Protein AF-A0A395HVF3-F1 (afdb_monomer_lite)

Radius of gyration: 16.14 Å; chains: 1; bounding box: 37×46×27 Å

Organism: Aspergillus homomorphus (strain CBS 101889) (NCBI:txid1450537)

Foldseek 3Di:
DPVVVVVVVVVVVVVPPDPCDVVLLVCLVPHLPGPPPQVSSQVSQFVNQVVVPPPRNGDGHDPPD

Secondary structure (DSSP, 8-state):
--SHHHHHHHHHHHHT-----HHHHHHHHH-S--TTHHHHHHHHHHHHHHHT-TT----------

Sequence (65 aa):
MKLSAIIALCSLVVASAVPLTSKVLAAAQNSCQTPGGNQIANLACRNTCIAQGGGWTGGFCDDQE

pLDDT: mean 70.03, std 11.94, range [45.66, 87.12]

Structure (mmCIF, N/CA/C/O backbone):
data_AF-A0A395HVF3-F1
#
_entry.id   AF-A0A395HVF3-F1
#
loop_
_atom_site.group_PDB
_atom_site.id
_atom_site.type_symbol
_atom_site.label_atom_id
_atom_site.label_alt_id
_atom_site.label_comp_id
_atom_site.label_asym_id
_atom_site.label_entity_id
_atom_site.label_seq_id
_atom_site.pdbx_PDB_ins_code
_atom_site.Cartn_x
_atom_site.Cartn_y
_atom_site.Cartn_z
_atom_site.occupancy
_atom_site.B_iso_or_equiv
_atom_site.auth_seq_id
_atom_site.aut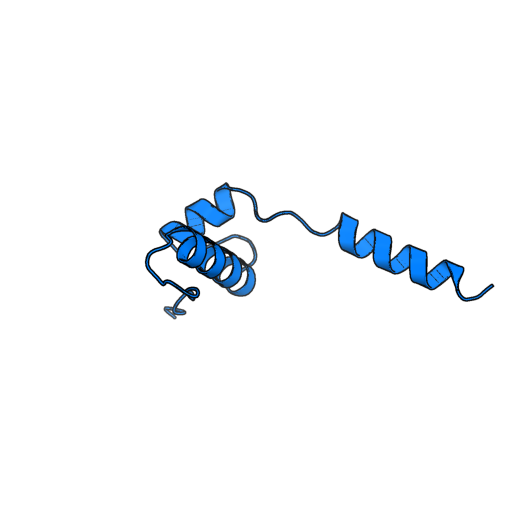h_comp_id
_atom_site.auth_asym_id
_atom_site.auth_atom_id
_atom_site.pdbx_PDB_model_num
ATOM 1 N N . MET A 1 1 ? 19.206 -34.729 7.167 1.00 50.22 1 MET A N 1
ATOM 2 C CA . MET A 1 1 ? 19.752 -33.355 7.060 1.00 50.22 1 MET A CA 1
ATOM 3 C C . MET A 1 1 ? 19.310 -32.724 5.734 1.00 50.22 1 MET A C 1
ATOM 5 O O . MET A 1 1 ? 20.096 -32.656 4.809 1.00 50.22 1 MET A O 1
ATOM 9 N N . LYS A 1 2 ? 18.031 -32.364 5.569 1.00 52.84 2 LYS A N 1
ATOM 10 C CA . LYS A 1 2 ? 17.518 -31.717 4.333 1.00 52.84 2 LYS A CA 1
ATOM 11 C C . LYS A 1 2 ? 16.359 -30.751 4.627 1.00 52.84 2 LYS A C 1
ATOM 13 O O . LYS A 1 2 ? 16.233 -29.747 3.946 1.00 52.84 2 LYS A O 1
ATOM 18 N N . LEU A 1 3 ? 15.592 -30.988 5.701 1.00 54.31 3 LEU A N 1
ATOM 19 C CA . LEU A 1 3 ? 14.525 -30.081 6.147 1.00 54.31 3 LEU A CA 1
ATOM 20 C C . LEU A 1 3 ? 15.031 -28.793 6.825 1.00 54.31 3 LEU A C 1
ATOM 22 O O . LEU A 1 3 ? 14.400 -27.752 6.684 1.00 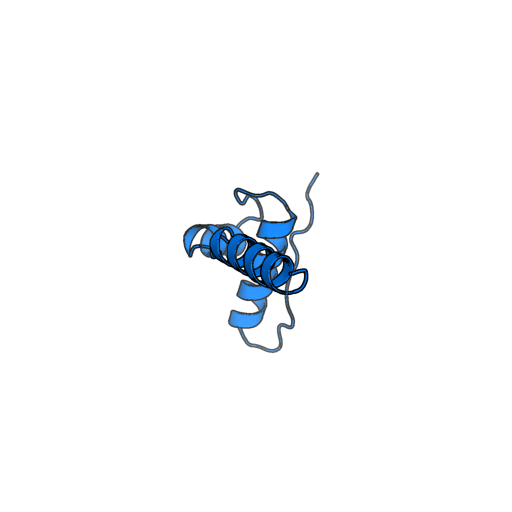54.31 3 LEU A O 1
ATOM 26 N N . SER A 1 4 ? 16.180 -28.821 7.512 1.00 54.28 4 SER A N 1
ATOM 27 C CA . SER A 1 4 ? 16.689 -27.650 8.252 1.00 54.28 4 SER A CA 1
ATOM 28 C C . SER A 1 4 ? 17.097 -26.473 7.359 1.00 54.28 4 SER A C 1
ATOM 30 O O . SER A 1 4 ? 17.054 -25.333 7.806 1.00 54.28 4 SER A O 1
ATOM 32 N N . ALA A 1 5 ? 17.460 -26.723 6.096 1.00 56.09 5 ALA A N 1
ATOM 33 C CA . ALA A 1 5 ? 17.870 -25.667 5.168 1.00 56.09 5 ALA A CA 1
ATOM 34 C C . ALA A 1 5 ? 16.683 -24.832 4.651 1.00 56.09 5 ALA A C 1
ATOM 36 O O . ALA A 1 5 ? 16.832 -23.640 4.404 1.00 56.09 5 ALA A O 1
ATOM 37 N N . ILE A 1 6 ? 15.495 -25.435 4.528 1.00 58.53 6 ILE A N 1
ATOM 38 C CA . ILE A 1 6 ? 14.298 -24.762 3.999 1.00 58.53 6 ILE A CA 1
ATOM 39 C C . ILE A 1 6 ? 13.757 -23.749 5.017 1.00 58.53 6 ILE A C 1
ATOM 41 O O . ILE A 1 6 ? 13.407 -22.630 4.653 1.00 58.53 6 ILE A O 1
ATOM 45 N N . ILE A 1 7 ? 13.764 -24.108 6.305 1.00 59.09 7 ILE A N 1
ATOM 46 C CA . ILE A 1 7 ? 13.302 -23.228 7.390 1.00 59.09 7 ILE A CA 1
ATOM 47 C C . ILE A 1 7 ? 14.184 -21.972 7.486 1.00 59.09 7 ILE A C 1
ATOM 49 O O . ILE A 1 7 ? 13.677 -20.875 7.703 1.00 59.09 7 ILE A O 1
ATOM 53 N N . ALA A 1 8 ? 15.495 -22.111 7.271 1.00 58.44 8 ALA A N 1
ATOM 54 C CA . ALA A 1 8 ? 16.425 -20.985 7.322 1.00 58.44 8 ALA A CA 1
ATOM 55 C C . ALA A 1 8 ? 16.184 -19.961 6.196 1.00 58.44 8 ALA A C 1
ATOM 57 O O . ALA A 1 8 ? 16.266 -18.759 6.438 1.00 58.44 8 ALA A O 1
ATOM 58 N N . LEU A 1 9 ? 15.840 -20.415 4.985 1.00 57.16 9 LEU A N 1
ATOM 59 C CA . LEU A 1 9 ? 15.591 -19.537 3.835 1.00 57.16 9 LEU A CA 1
ATOM 60 C C . LEU A 1 9 ? 14.328 -18.681 4.015 1.00 57.16 9 LEU A C 1
ATOM 62 O O . LEU A 1 9 ? 14.352 -17.493 3.704 1.00 57.16 9 LEU A O 1
ATOM 66 N N . CYS A 1 10 ? 13.248 -19.244 4.565 1.00 56.97 10 CYS A N 1
ATOM 67 C CA . CYS A 1 10 ? 12.017 -18.487 4.812 1.00 56.97 10 CYS A CA 1
ATOM 68 C C . CYS A 1 10 ? 12.216 -17.368 5.847 1.00 56.97 10 CYS A C 1
ATOM 70 O O . CYS A 1 10 ? 11.668 -16.279 5.684 1.00 56.97 10 CYS A O 1
ATOM 72 N N . SER A 1 11 ? 13.037 -17.598 6.874 1.00 57.28 11 SER A N 1
ATOM 73 C CA . SER A 1 11 ? 13.306 -16.603 7.918 1.00 57.28 11 SER A CA 1
ATOM 74 C C . SER A 1 11 ? 14.086 -15.384 7.409 1.00 57.28 11 SER A C 1
ATOM 76 O O . SER A 1 11 ? 13.850 -14.274 7.883 1.00 57.28 11 SER A O 1
ATOM 78 N N . LEU A 1 12 ? 14.978 -15.553 6.423 1.00 54.53 12 LEU A N 1
ATOM 79 C CA . LEU A 1 12 ? 15.715 -14.428 5.829 1.00 54.53 12 LEU A CA 1
ATOM 80 C C . LEU A 1 12 ? 14.817 -13.515 4.982 1.00 54.53 12 LEU A C 1
ATOM 82 O O . LEU A 1 12 ? 15.018 -12.304 4.977 1.00 54.53 12 LEU A O 1
ATOM 86 N N . VAL A 1 13 ? 13.824 -14.079 4.288 1.00 57.19 13 VAL A N 1
ATOM 87 C CA . VAL A 1 13 ? 12.909 -13.313 3.421 1.00 57.19 13 VAL A CA 1
ATOM 88 C C . VAL A 1 13 ? 11.974 -12.421 4.241 1.00 57.19 13 VAL A C 1
ATOM 90 O O . VAL A 1 13 ? 11.679 -11.300 3.841 1.00 57.19 13 VAL A O 1
ATOM 93 N N . VAL A 1 14 ? 11.538 -12.879 5.418 1.00 58.00 14 VAL A N 1
ATOM 94 C CA . VAL A 1 14 ? 10.708 -12.055 6.315 1.00 58.00 14 VAL A CA 1
ATOM 95 C C . VAL A 1 14 ? 11.533 -10.931 6.953 1.00 58.00 14 VAL A C 1
ATOM 97 O O . VAL A 1 14 ? 11.017 -9.838 7.163 1.00 58.00 14 VAL A O 1
ATOM 100 N N . ALA A 1 15 ? 12.824 -11.160 7.213 1.00 56.59 15 ALA A N 1
ATOM 101 C CA . ALA A 1 15 ? 13.713 -10.155 7.796 1.00 56.59 15 ALA A CA 1
ATOM 102 C C . ALA A 1 15 ? 14.114 -9.033 6.816 1.00 56.59 15 ALA A C 1
ATOM 104 O O . ALA A 1 15 ? 14.468 -7.942 7.259 1.00 56.59 15 ALA A O 1
ATOM 105 N N . SER A 1 16 ? 14.052 -9.271 5.500 1.00 54.38 16 SER A N 1
ATOM 106 C CA . SER A 1 16 ? 14.316 -8.256 4.467 1.00 54.38 16 SER A CA 1
ATOM 107 C C . SER A 1 16 ? 13.062 -7.515 3.991 1.00 54.38 16 SER A C 1
ATOM 109 O O . SER A 1 16 ? 13.162 -6.593 3.178 1.00 54.38 16 SER A O 1
ATOM 111 N N . ALA A 1 17 ? 11.883 -7.880 4.503 1.00 54.72 17 ALA A N 1
ATOM 112 C CA . ALA A 1 17 ? 10.646 -7.175 4.215 1.00 54.72 17 ALA A CA 1
ATOM 113 C C . ALA A 1 17 ? 10.645 -5.822 4.944 1.00 54.72 17 ALA A C 1
ATOM 115 O O . ALA A 1 17 ? 10.342 -5.729 6.133 1.00 54.72 17 ALA A O 1
ATOM 116 N N . VAL A 1 18 ? 11.002 -4.755 4.227 1.00 59.78 18 VAL A N 1
ATOM 117 C CA . VAL A 1 18 ? 10.899 -3.390 4.752 1.00 59.78 18 VAL A CA 1
ATOM 118 C C . VAL A 1 18 ? 9.412 -3.039 4.852 1.00 59.78 18 VAL A C 1
ATOM 120 O O . VAL A 1 18 ? 8.724 -3.051 3.827 1.00 59.78 18 VAL A O 1
ATOM 123 N N . PRO A 1 19 ? 8.880 -2.733 6.050 1.00 58.72 19 PRO A N 1
ATOM 124 C CA . PRO A 1 19 ? 7.490 -2.324 6.176 1.00 58.72 19 PRO A CA 1
ATOM 125 C C . PRO A 1 19 ? 7.268 -1.060 5.345 1.00 58.72 19 PRO A C 1
ATOM 127 O O . PRO A 1 19 ? 8.106 -0.154 5.348 1.00 58.72 19 PRO A O 1
ATOM 130 N N . LEU A 1 20 ? 6.133 -0.985 4.643 1.00 60.50 20 LEU A N 1
ATOM 131 C CA . LEU A 1 20 ? 5.717 0.249 3.981 1.00 60.50 20 LEU A CA 1
ATOM 132 C C . LEU A 1 20 ? 5.604 1.334 5.058 1.00 60.50 20 LEU A C 1
ATOM 134 O O . LEU A 1 20 ? 4.678 1.343 5.865 1.00 60.50 20 LEU A O 1
ATOM 138 N N . THR A 1 21 ? 6.603 2.212 5.115 1.00 65.44 21 THR A N 1
ATOM 139 C CA . THR A 1 21 ? 6.661 3.269 6.124 1.00 65.44 21 THR A CA 1
ATOM 140 C C . THR A 1 21 ? 5.571 4.304 5.864 1.00 65.44 21 THR A C 1
ATOM 142 O O . THR A 1 21 ? 5.163 4.527 4.723 1.00 65.44 21 THR A O 1
ATOM 145 N N . SER A 1 22 ? 5.145 5.014 6.910 1.00 62.06 22 SER A N 1
ATOM 146 C CA . SER A 1 22 ? 4.125 6.067 6.808 1.00 62.06 22 SER A CA 1
ATOM 147 C C . SER A 1 22 ? 4.469 7.147 5.777 1.00 62.06 22 SER A C 1
ATOM 149 O O . SER A 1 22 ? 3.569 7.774 5.238 1.00 62.06 22 SER A O 1
ATOM 151 N N . LYS A 1 23 ? 5.758 7.346 5.460 1.00 61.91 23 LYS A N 1
ATOM 152 C CA . LYS A 1 23 ? 6.204 8.262 4.398 1.00 61.91 23 LYS A CA 1
ATOM 153 C C . LYS A 1 23 ? 5.836 7.768 2.999 1.00 61.91 23 LYS A C 1
ATOM 155 O O . LYS A 1 23 ? 5.401 8.567 2.182 1.00 61.91 23 LYS A O 1
ATOM 160 N N . VAL A 1 24 ? 5.988 6.470 2.735 1.00 64.94 24 VAL A N 1
ATOM 161 C CA . VAL A 1 24 ? 5.573 5.848 1.466 1.00 64.94 24 VAL A CA 1
ATOM 162 C C . VAL A 1 24 ? 4.053 5.894 1.340 1.00 64.94 24 VAL A C 1
ATOM 164 O O . VAL A 1 24 ? 3.531 6.221 0.279 1.00 64.94 24 VAL A O 1
ATOM 167 N N . LEU A 1 25 ? 3.345 5.649 2.446 1.00 67.81 25 LEU A N 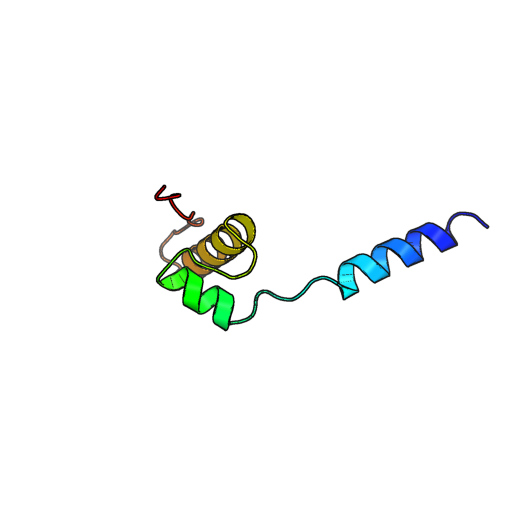1
ATOM 168 C CA . LEU A 1 25 ? 1.887 5.723 2.485 1.00 67.81 25 LEU A CA 1
ATOM 169 C C . LEU A 1 25 ? 1.365 7.154 2.259 1.00 67.81 25 LEU A C 1
ATOM 171 O O . LEU A 1 25 ? 0.449 7.351 1.468 1.00 67.81 25 LEU A O 1
ATOM 175 N N . ALA A 1 26 ? 1.978 8.153 2.903 1.00 68.81 26 ALA A N 1
ATOM 176 C CA . ALA A 1 26 ? 1.625 9.566 2.750 1.00 68.81 26 ALA A CA 1
ATOM 177 C C . ALA A 1 26 ? 1.992 10.133 1.371 1.00 68.81 26 ALA A C 1
ATOM 179 O O . ALA A 1 26 ? 1.282 10.990 0.847 1.00 68.81 26 ALA A O 1
ATOM 180 N N . ALA A 1 27 ? 3.079 9.647 0.762 1.00 68.25 27 ALA A N 1
ATOM 181 C CA . ALA A 1 27 ? 3.398 9.966 -0.624 1.00 68.25 27 ALA A CA 1
ATOM 182 C C . ALA A 1 27 ? 2.289 9.439 -1.548 1.00 68.25 27 ALA A C 1
ATOM 184 O O . ALA A 1 27 ? 1.673 10.238 -2.248 1.00 68.25 27 ALA A O 1
ATOM 185 N N . ALA A 1 28 ? 1.937 8.151 -1.431 1.00 68.75 28 ALA A N 1
ATOM 186 C CA . ALA A 1 28 ? 0.894 7.493 -2.228 1.00 68.75 28 ALA A CA 1
ATOM 187 C C . ALA A 1 28 ? -0.525 8.065 -2.050 1.00 68.75 28 ALA A C 1
ATOM 189 O O . ALA A 1 28 ? -1.388 7.824 -2.889 1.00 68.75 28 ALA A O 1
ATOM 190 N N . GLN A 1 29 ? -0.782 8.815 -0.973 1.00 69.75 29 GLN A N 1
ATOM 191 C CA . GLN A 1 29 ? -2.042 9.544 -0.785 1.00 69.75 29 GLN A CA 1
ATOM 192 C C . GLN A 1 29 ? -2.238 10.677 -1.797 1.00 69.75 29 GLN A C 1
ATOM 194 O O . GLN A 1 29 ? -3.376 10.992 -2.125 1.00 69.75 29 GLN A O 1
ATOM 199 N N . ASN A 1 30 ? -1.150 11.298 -2.259 1.00 71.19 30 ASN A N 1
ATOM 200 C CA . ASN A 1 30 ? -1.204 12.497 -3.101 1.00 71.19 30 ASN A CA 1
ATOM 201 C C . ASN A 1 30 ? -0.459 12.334 -4.434 1.00 71.19 30 ASN A C 1
ATOM 203 O O . ASN A 1 30 ? -0.685 13.110 -5.357 1.00 71.19 30 ASN A O 1
ATOM 207 N N . SER A 1 31 ? 0.455 11.366 -4.537 1.00 73.94 31 SER A N 1
ATOM 208 C CA . SER A 1 31 ? 1.247 11.089 -5.734 1.00 73.94 31 SER A CA 1
ATOM 209 C C . SER A 1 31 ? 1.741 9.645 -5.752 1.00 73.94 31 SER A C 1
ATOM 211 O O . SER A 1 31 ? 2.120 9.075 -4.735 1.00 73.94 31 SER A O 1
ATOM 213 N N . CYS A 1 32 ? 1.826 9.064 -6.941 1.00 74.81 32 CYS A N 1
ATOM 214 C CA . CYS A 1 32 ? 2.347 7.717 -7.148 1.00 74.81 32 CYS A CA 1
ATOM 215 C C . CYS A 1 32 ? 3.876 7.644 -7.275 1.00 74.81 32 CYS A C 1
ATOM 217 O O . CYS A 1 32 ? 4.438 6.565 -7.460 1.00 74.81 32 CYS A O 1
ATOM 219 N N . GLN A 1 33 ? 4.580 8.769 -7.113 1.00 73.44 33 GLN A N 1
ATOM 220 C CA . GLN A 1 33 ? 6.041 8.792 -7.060 1.00 73.44 33 GLN A CA 1
ATOM 221 C C . GLN A 1 33 ? 6.547 8.346 -5.683 1.00 73.44 33 GLN A C 1
ATOM 223 O O . GLN A 1 33 ? 6.857 9.159 -4.810 1.00 73.44 33 GLN A O 1
ATOM 228 N N . THR A 1 34 ? 6.658 7.031 -5.490 1.00 70.31 34 THR A N 1
ATOM 229 C CA . THR A 1 34 ? 7.233 6.443 -4.272 1.00 70.31 34 THR A CA 1
ATOM 230 C C . THR A 1 34 ? 8.581 5.761 -4.532 1.00 70.31 34 THR A C 1
ATOM 232 O O . THR A 1 34 ? 8.731 5.078 -5.550 1.00 70.31 34 THR A O 1
ATOM 235 N N . PRO A 1 35 ? 9.551 5.849 -3.598 1.00 67.00 35 PRO A N 1
ATOM 236 C CA . PRO A 1 35 ? 10.753 5.018 -3.640 1.00 67.00 35 PRO A CA 1
ATOM 237 C C . PRO A 1 35 ? 10.374 3.530 -3.667 1.00 67.00 35 PRO A C 1
ATOM 239 O O . PRO A 1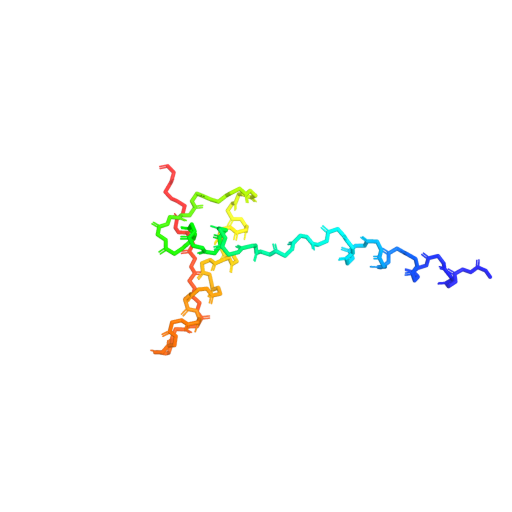 35 ? 9.617 3.074 -2.814 1.00 67.00 35 PRO A O 1
ATOM 242 N N . GLY A 1 36 ? 10.894 2.780 -4.643 1.00 71.00 36 GLY A N 1
ATOM 243 C CA . GLY A 1 36 ? 10.508 1.380 -4.883 1.00 71.00 36 GLY A CA 1
ATOM 244 C C . GLY A 1 36 ? 9.586 1.162 -6.091 1.00 71.00 36 GLY A C 1
ATOM 245 O O . GLY A 1 36 ? 9.229 0.021 -6.376 1.00 71.00 36 GLY A O 1
ATOM 246 N N . GLY A 1 37 ? 9.249 2.228 -6.827 1.00 77.25 37 GLY A N 1
ATOM 247 C CA . GLY A 1 37 ? 8.568 2.152 -8.123 1.00 77.25 37 GLY A CA 1
ATOM 248 C C . GLY A 1 37 ? 7.076 1.819 -8.038 1.00 77.25 37 GLY A C 1
ATOM 249 O O . GLY A 1 37 ? 6.484 1.785 -6.956 1.00 77.25 37 GLY A O 1
ATOM 250 N N . ASN A 1 38 ? 6.468 1.559 -9.199 1.00 79.25 38 ASN A N 1
ATOM 251 C CA . ASN A 1 38 ? 5.008 1.498 -9.357 1.00 79.25 38 ASN A CA 1
ATOM 252 C C . ASN A 1 38 ? 4.361 0.370 -8.541 1.00 79.25 38 ASN A C 1
ATOM 254 O O . ASN A 1 38 ? 3.212 0.484 -8.138 1.00 79.25 38 ASN A O 1
ATOM 258 N N . GLN A 1 39 ? 5.083 -0.713 -8.242 1.00 79.81 39 GLN A N 1
ATOM 259 C CA . GLN A 1 39 ? 4.557 -1.822 -7.433 1.00 79.81 39 GLN A CA 1
ATOM 260 C C . GLN A 1 39 ? 4.318 -1.400 -5.977 1.00 79.81 39 GLN A C 1
ATOM 262 O O . GLN A 1 39 ? 3.255 -1.669 -5.413 1.00 79.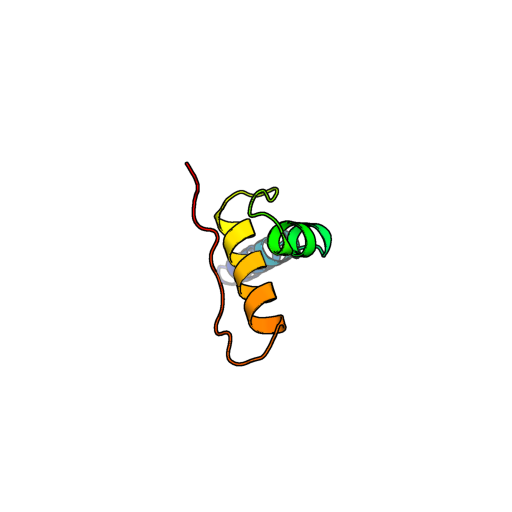81 39 GLN A O 1
ATOM 267 N N . ILE A 1 40 ? 5.290 -0.704 -5.382 1.00 81.44 40 ILE A N 1
ATOM 268 C CA . ILE A 1 40 ? 5.175 -0.168 -4.022 1.00 81.44 40 ILE A CA 1
ATOM 269 C C . ILE A 1 40 ? 4.144 0.964 -3.993 1.00 81.44 40 ILE A C 1
ATOM 271 O O . ILE A 1 40 ? 3.318 0.999 -3.078 1.00 81.44 40 ILE A O 1
ATOM 275 N N . ALA A 1 41 ? 4.135 1.824 -5.017 1.00 82.00 41 ALA A N 1
ATOM 276 C CA . ALA A 1 41 ? 3.157 2.899 -5.161 1.00 82.00 41 ALA A CA 1
ATOM 277 C C . ALA A 1 41 ? 1.724 2.352 -5.211 1.00 82.00 41 ALA A C 1
ATOM 279 O O . ALA A 1 41 ? 0.867 2.785 -4.444 1.00 82.00 41 ALA A O 1
ATOM 280 N N . ASN A 1 42 ? 1.487 1.333 -6.039 1.00 84.00 42 ASN A N 1
ATOM 281 C CA . ASN A 1 42 ? 0.192 0.671 -6.170 1.00 84.00 42 ASN A CA 1
ATOM 282 C C . ASN A 1 42 ? -0.254 0.002 -4.871 1.00 84.00 42 ASN A C 1
ATOM 284 O O . ASN A 1 42 ? -1.411 0.136 -4.474 1.00 84.00 42 ASN A O 1
ATOM 288 N N . LEU A 1 43 ? 0.649 -0.691 -4.171 1.00 85.44 43 LEU A N 1
ATOM 289 C CA . LEU A 1 43 ? 0.313 -1.322 -2.895 1.00 85.44 43 LEU A CA 1
ATOM 290 C C . LEU A 1 43 ? -0.052 -0.281 -1.826 1.00 85.44 43 LEU A C 1
ATOM 292 O O . LEU A 1 43 ? -1.023 -0.462 -1.086 1.00 85.44 43 LEU A O 1
ATOM 296 N N . ALA A 1 44 ? 0.702 0.816 -1.759 1.00 83.94 44 ALA A N 1
ATOM 297 C CA . ALA A 1 44 ? 0.432 1.914 -0.843 1.00 83.94 44 ALA A CA 1
ATOM 298 C C . ALA A 1 44 ? -0.892 2.622 -1.180 1.00 83.94 44 ALA A C 1
ATOM 300 O O . ALA A 1 44 ? -1.717 2.816 -0.289 1.00 83.94 44 ALA A O 1
ATOM 301 N N . CYS A 1 45 ? -1.132 2.931 -2.458 1.00 83.94 45 CYS A N 1
ATOM 302 C CA . CYS A 1 45 ? -2.370 3.537 -2.949 1.00 83.94 45 CYS A CA 1
ATOM 303 C C . CYS A 1 45 ? -3.582 2.657 -2.618 1.00 83.94 45 CYS A C 1
ATOM 305 O O . CYS A 1 45 ? -4.534 3.113 -1.983 1.00 83.94 45 CYS A O 1
ATOM 307 N N . ARG A 1 46 ? -3.502 1.356 -2.921 1.00 86.62 46 ARG A N 1
ATOM 308 C CA . ARG A 1 46 ? -4.553 0.387 -2.604 1.00 86.62 46 ARG A CA 1
ATOM 309 C C . ARG A 1 46 ? -4.903 0.378 -1.120 1.00 86.62 46 ARG A C 1
ATOM 311 O O . ARG A 1 46 ? -6.080 0.466 -0.774 1.00 86.62 46 ARG A O 1
ATOM 318 N N . ASN A 1 47 ? -3.900 0.264 -0.251 1.00 84.69 47 ASN A N 1
ATOM 319 C CA . ASN A 1 47 ? -4.126 0.205 1.193 1.00 84.69 47 ASN A CA 1
ATOM 320 C C . ASN A 1 47 ? -4.712 1.517 1.728 1.00 84.69 47 ASN A C 1
ATOM 322 O O . ASN A 1 47 ? -5.621 1.487 2.554 1.00 84.69 47 ASN A O 1
ATOM 326 N N . THR A 1 48 ? -4.242 2.654 1.217 1.00 82.94 48 THR A N 1
ATOM 327 C CA . THR A 1 48 ? -4.793 3.975 1.531 1.00 82.94 48 THR A CA 1
ATOM 328 C C . THR A 1 48 ? -6.260 4.090 1.124 1.00 82.94 48 THR A C 1
ATOM 330 O O . THR A 1 48 ? -7.074 4.530 1.931 1.00 82.94 48 THR A O 1
ATOM 333 N N . CYS A 1 49 ? -6.628 3.695 -0.097 1.00 82.69 49 CYS A N 1
ATOM 334 C CA . CYS A 1 49 ? -8.014 3.743 -0.570 1.00 82.69 49 CYS A CA 1
ATOM 335 C C . CYS A 1 49 ? -8.932 2.840 0.260 1.00 82.69 49 CYS A C 1
ATOM 337 O O . CYS A 1 49 ? -10.008 3.274 0.652 1.00 82.69 49 CYS A O 1
ATOM 339 N N . ILE A 1 50 ? -8.489 1.629 0.616 1.00 85.81 50 ILE A N 1
ATOM 340 C CA . ILE A 1 50 ? -9.245 0.748 1.523 1.00 85.81 50 ILE A CA 1
ATOM 341 C C . ILE A 1 50 ? -9.437 1.413 2.895 1.00 85.81 50 ILE A C 1
ATOM 343 O O . ILE A 1 50 ? -10.532 1.383 3.454 1.00 85.81 50 ILE A O 1
ATOM 347 N N . ALA A 1 51 ? -8.387 2.038 3.438 1.00 83.50 51 ALA A N 1
ATOM 348 C CA . ALA A 1 51 ? -8.434 2.686 4.748 1.00 83.50 51 ALA A CA 1
ATOM 349 C C . ALA A 1 51 ? -9.351 3.922 4.792 1.00 83.50 51 ALA A C 1
ATOM 351 O O . ALA A 1 51 ? -9.839 4.270 5.865 1.00 83.50 51 ALA A O 1
ATOM 352 N N . GLN A 1 52 ? -9.626 4.562 3.650 1.00 80.69 52 GLN A N 1
ATOM 353 C CA . GLN A 1 52 ? -10.588 5.667 3.560 1.00 80.69 52 GLN A CA 1
ATOM 354 C C . GLN A 1 52 ? -12.043 5.219 3.806 1.00 80.69 52 GLN A C 1
ATOM 356 O O . GLN A 1 52 ? -12.904 6.055 4.079 1.00 80.69 52 GLN A O 1
ATOM 361 N N . GLY A 1 53 ? -12.331 3.912 3.778 1.00 82.94 53 GLY A N 1
ATOM 362 C CA . GLY A 1 53 ? -13.658 3.376 4.084 1.00 82.94 53 GLY A CA 1
ATOM 363 C C . GLY A 1 53 ? -14.638 3.581 2.929 1.00 82.94 53 GLY A C 1
ATOM 364 O O . GLY A 1 53 ? -14.274 3.390 1.781 1.00 82.94 53 GLY A O 1
ATOM 365 N N . GLY A 1 54 ? -15.906 3.900 3.200 1.00 84.25 54 GLY A N 1
ATOM 366 C CA . GLY A 1 54 ? -16.854 4.368 2.169 1.00 84.25 54 GLY A CA 1
ATOM 367 C C . GLY A 1 54 ? -17.178 3.410 1.008 1.00 84.25 54 GLY A C 1
ATOM 368 O O . GLY A 1 54 ? -17.742 3.851 0.014 1.00 84.25 54 GLY A O 1
ATOM 369 N N . GLY A 1 55 ? -16.832 2.122 1.110 1.00 87.12 55 GLY A N 1
ATOM 370 C CA . GLY A 1 55 ? -17.026 1.138 0.035 1.00 87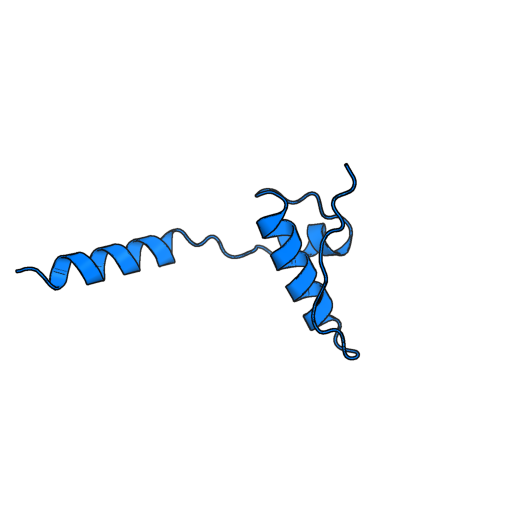.12 55 GLY A CA 1
ATOM 371 C C . GLY A 1 55 ? -15.864 1.037 -0.961 1.00 87.12 55 GLY A C 1
ATOM 372 O O . GLY A 1 55 ? -15.963 0.289 -1.933 1.00 87.12 55 GLY A O 1
ATOM 373 N N . TRP A 1 56 ? -14.755 1.737 -0.720 1.00 80.25 56 TRP A N 1
ATOM 374 C CA . TRP A 1 56 ? -13.546 1.618 -1.529 1.00 80.25 56 TRP A CA 1
ATOM 375 C C . TRP A 1 56 ? -12.909 0.230 -1.359 1.00 80.25 56 TRP A C 1
ATOM 377 O O . TRP A 1 56 ? -12.559 -0.185 -0.255 1.00 80.25 56 TRP A O 1
ATOM 387 N N . THR A 1 57 ? -12.731 -0.499 -2.462 1.00 85.19 57 THR A N 1
ATOM 388 C CA . THR A 1 57 ? -12.093 -1.832 -2.469 1.00 85.19 57 THR A CA 1
ATOM 389 C C . THR A 1 57 ? -10.582 -1.773 -2.712 1.00 85.19 57 THR A C 1
ATOM 391 O O . THR A 1 57 ? -9.888 -2.790 -2.619 1.00 85.19 57 THR A O 1
ATOM 394 N N . GLY A 1 58 ? -10.064 -0.583 -3.019 1.00 84.88 58 GLY A N 1
ATOM 395 C CA . GLY A 1 58 ? -8.684 -0.349 -3.415 1.00 84.88 58 GLY A CA 1
ATOM 396 C C . GLY A 1 58 ? -8.552 0.856 -4.337 1.00 84.88 58 GLY A C 1
ATOM 397 O O . GLY A 1 58 ? -9.503 1.605 -4.546 1.00 84.88 58 GLY A O 1
ATOM 398 N N . GLY A 1 59 ? -7.348 1.018 -4.870 1.00 82.81 59 GLY A N 1
ATOM 399 C CA . GLY A 1 59 ? -6.950 2.053 -5.813 1.00 82.81 59 GLY A CA 1
ATOM 400 C C . GLY A 1 59 ? -5.659 1.623 -6.499 1.00 82.81 59 GLY A C 1
ATOM 401 O O . GLY A 1 59 ? -4.957 0.739 -5.995 1.00 82.81 59 GLY A O 1
ATOM 402 N N . PHE A 1 60 ? -5.381 2.209 -7.655 1.00 83.44 60 PHE A N 1
ATOM 403 C CA . PHE A 1 60 ? -4.138 2.012 -8.383 1.00 83.44 60 PHE A CA 1
ATOM 404 C C . PHE A 1 60 ? -3.608 3.368 -8.839 1.00 83.44 60 PHE A C 1
ATOM 406 O O . PHE A 1 60 ? -4.354 4.330 -9.013 1.00 83.44 60 PHE A O 1
ATOM 413 N N . CYS A 1 61 ? -2.300 3.419 -8.991 1.00 82.19 61 CYS A N 1
ATOM 414 C CA . CYS A 1 61 ? -1.581 4.493 -9.623 1.00 82.19 61 CYS A CA 1
ATOM 415 C C . CYS A 1 61 ? -1.772 4.374 -11.126 1.00 82.19 61 CYS A C 1
ATOM 417 O O . CYS A 1 61 ? -1.292 3.413 -11.721 1.00 82.19 61 CYS A O 1
ATOM 419 N N . ASP A 1 62 ? -2.504 5.320 -11.708 1.00 76.94 62 ASP A N 1
ATOM 420 C CA . ASP A 1 62 ? -2.540 5.476 -13.156 1.00 76.94 62 ASP A CA 1
ATOM 421 C C . ASP A 1 62 ? -1.141 5.925 -13.581 1.00 76.94 62 ASP A C 1
ATOM 423 O O . ASP A 1 62 ? -0.640 6.955 -13.110 1.00 76.94 62 ASP A O 1
ATOM 427 N N . ASP A 1 63 ? -0.469 5.088 -14.364 1.00 65.94 63 ASP A N 1
ATOM 428 C CA . ASP A 1 63 ? 0.862 5.376 -14.873 1.00 65.94 63 ASP A CA 1
ATOM 429 C C . ASP A 1 63 ? 0.711 6.533 -15.870 1.00 65.94 63 ASP A C 1
ATOM 431 O O . ASP A 1 63 ? 0.444 6.325 -17.051 1.00 65.94 63 ASP A O 1
ATOM 435 N N . GLN A 1 64 ? 0.826 7.776 -15.396 1.00 57.25 64 GLN A N 1
ATOM 436 C CA . GLN A 1 64 ? 1.082 8.884 -16.306 1.00 57.25 64 GLN A CA 1
ATOM 437 C C . GLN A 1 64 ? 2.509 8.713 -16.825 1.00 57.25 64 GLN A C 1
ATOM 439 O O . GLN A 1 64 ? 3.469 8.992 -16.104 1.00 57.25 64 GLN A O 1
ATOM 444 N N . GLU A 1 65 ? 2.611 8.173 -18.041 1.00 45.66 65 GLU A N 1
ATOM 445 C CA . GLU A 1 65 ? 3.808 8.260 -18.886 1.00 45.66 65 GLU A CA 1
ATOM 446 C C . GLU A 1 65 ? 4.280 9.712 -19.047 1.00 45.66 65 GLU A C 1
ATOM 448 O O . GLU A 1 65 ? 3.423 10.612 -19.229 1.00 45.66 65 GLU A O 1
#